Protein AF-A0A852TGR0-F1 (afdb_monomer_lite)

Organism: NCBI:txid86668

Secondary structure (DSSP, 8-state):
-PPPPPHHHHHHHHHHHHHHHHHHHHHHHTT-EEPPPEEETTEEEEEEE-TT--EEEEEEE-

Radius of gyration: 14.24 Å; chains: 1; bounding box: 33×18×43 Å

pLDDT: mean 88.72, std 11.83, range [35.28, 96.88]

Structure (mmCIF, N/CA/C/O backbone):
data_AF-A0A852TGR0-F1
#
_entry.id   AF-A0A852TGR0-F1
#
loop_
_atom_site.group_PDB
_atom_site.id
_atom_site.type_symbol
_atom_site.label_atom_id
_atom_site.label_alt_id
_atom_site.label_comp_id
_atom_site.label_asym_id
_atom_site.label_entity_id
_atom_site.label_seq_id
_atom_site.pdbx_PDB_ins_code
_atom_site.Cartn_x
_atom_site.Cartn_y
_atom_site.Cartn_z
_atom_site.occupancy
_atom_site.B_iso_or_equiv
_atom_site.auth_seq_id
_atom_site.auth_comp_id
_atom_site.auth_asym_id
_atom_site.auth_atom_id
_atom_site.pdbx_PDB_model_num
ATOM 1 N N . MET A 1 1 ? 16.191 -0.871 -29.284 1.00 35.28 1 MET A N 1
ATOM 2 C CA . MET A 1 1 ? 17.128 -0.888 -28.141 1.00 35.28 1 MET A CA 1
ATOM 3 C C . MET A 1 1 ? 16.447 -0.199 -26.976 1.00 35.28 1 MET A C 1
ATOM 5 O O . MET A 1 1 ? 16.208 0.996 -27.060 1.00 35.28 1 MET A O 1
ATOM 9 N N . THR A 1 2 ? 16.061 -0.941 -25.944 1.00 47.25 2 THR A N 1
ATOM 10 C CA . THR A 1 2 ? 1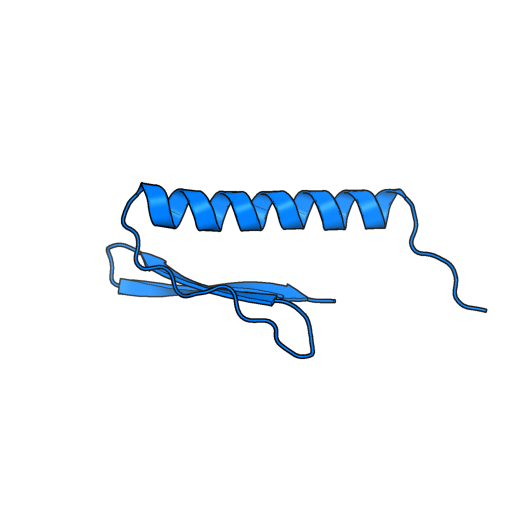5.609 -0.371 -24.668 1.00 47.25 2 THR A CA 1
ATOM 11 C C . THR A 1 2 ? 16.830 -0.222 -23.771 1.00 47.25 2 THR A C 1
ATOM 13 O O . THR A 1 2 ? 17.479 -1.217 -23.455 1.00 47.25 2 THR A O 1
ATOM 16 N N . PHE A 1 3 ? 17.174 1.010 -23.405 1.00 54.16 3 PHE A N 1
ATOM 17 C CA . PHE A 1 3 ? 18.170 1.265 -22.370 1.00 54.16 3 PHE A CA 1
ATOM 18 C C . PHE A 1 3 ? 17.580 0.787 -21.038 1.00 54.16 3 PHE A C 1
ATOM 20 O O . PHE A 1 3 ? 16.471 1.184 -20.682 1.00 54.16 3 PHE A O 1
ATOM 27 N N . GLY A 1 4 ? 18.265 -0.131 -20.351 1.00 64.75 4 GLY A N 1
ATOM 28 C CA . GLY A 1 4 ? 17.875 -0.538 -19.000 1.00 64.75 4 GLY A CA 1
ATOM 29 C C . GLY A 1 4 ? 17.891 0.678 -18.073 1.00 64.75 4 GLY A C 1
ATOM 30 O O . GLY A 1 4 ? 18.751 1.546 -18.232 1.00 64.75 4 GLY A O 1
ATOM 31 N N . LYS A 1 5 ? 16.928 0.759 -17.146 1.00 68.75 5 LYS A N 1
ATOM 32 C CA . LYS A 1 5 ? 16.865 1.837 -16.148 1.00 68.75 5 LYS A CA 1
ATOM 33 C C . LYS A 1 5 ? 18.206 1.936 -15.412 1.00 68.75 5 LYS A C 1
ATOM 35 O O . LYS A 1 5 ? 18.861 0.919 -15.174 1.00 68.75 5 LYS A O 1
ATOM 40 N N . SER A 1 6 ? 18.639 3.154 -15.086 1.00 79.44 6 SER A N 1
ATOM 41 C CA . SER A 1 6 ? 19.901 3.331 -14.357 1.00 79.44 6 SER A CA 1
ATOM 42 C C . SER A 1 6 ? 19.784 2.767 -12.936 1.00 79.44 6 SER A C 1
ATOM 44 O O . SER A 1 6 ? 18.707 2.772 -12.338 1.00 79.44 6 SER A O 1
ATOM 46 N N . THR A 1 7 ? 20.902 2.329 -12.353 1.00 80.75 7 THR A N 1
ATOM 47 C CA . THR A 1 7 ? 20.938 1.833 -10.964 1.00 80.75 7 THR A CA 1
ATOM 48 C C . THR A 1 7 ? 20.423 2.870 -9.958 1.00 80.75 7 THR A C 1
ATOM 50 O O . THR A 1 7 ? 19.850 2.512 -8.930 1.00 80.75 7 THR A O 1
ATOM 53 N N . GLN A 1 8 ? 20.575 4.162 -10.261 1.00 82.19 8 GLN A N 1
ATOM 54 C CA . GLN A 1 8 ? 20.062 5.258 -9.443 1.00 82.19 8 GLN A CA 1
ATOM 55 C C . GLN A 1 8 ? 18.533 5.391 -9.533 1.00 82.19 8 GLN A C 1
ATOM 57 O O . GLN A 1 8 ? 17.881 5.608 -8.511 1.00 82.19 8 GLN A O 1
ATOM 62 N N . GLU A 1 9 ? 17.949 5.221 -10.722 1.00 86.94 9 GLU A N 1
ATOM 63 C CA . GLU A 1 9 ? 16.490 5.195 -10.898 1.00 86.94 9 GLU A CA 1
ATOM 64 C C . GLU A 1 9 ? 15.863 3.984 -10.203 1.00 86.94 9 GLU A C 1
ATOM 66 O O . GLU A 1 9 ? 14.845 4.117 -9.525 1.00 86.94 9 GLU A O 1
ATOM 71 N N . GLU A 1 10 ? 16.472 2.802 -10.319 1.00 86.56 10 GLU A N 1
ATOM 72 C CA . GLU A 1 10 ? 16.015 1.609 -9.597 1.00 86.56 10 GLU A CA 1
ATOM 73 C C . GLU A 1 10 ? 16.099 1.789 -8.080 1.00 86.56 10 GLU A C 1
ATOM 75 O O . GLU A 1 10 ? 15.162 1.426 -7.363 1.00 86.56 10 GLU A O 1
ATOM 80 N N . TRP A 1 11 ? 17.184 2.387 -7.579 1.00 87.62 11 TRP A N 1
ATOM 81 C CA . TRP A 1 11 ? 17.325 2.683 -6.156 1.00 87.62 11 TRP A CA 1
ATOM 82 C C . TRP A 1 11 ? 16.234 3.636 -5.668 1.00 87.62 11 TRP A C 1
ATOM 84 O O . TRP A 1 11 ? 15.588 3.357 -4.655 1.00 87.62 11 TRP A O 1
ATOM 94 N N . LEU A 1 12 ? 15.986 4.725 -6.402 1.00 88.31 12 LEU A N 1
ATOM 95 C CA . LEU A 1 12 ? 14.969 5.705 -6.033 1.00 88.31 12 LEU A CA 1
ATOM 96 C C . LEU A 1 12 ? 13.573 5.074 -6.030 1.00 88.31 12 LEU A C 1
ATOM 98 O O . LEU A 1 12 ? 12.821 5.263 -5.077 1.00 88.31 12 LEU A O 1
ATOM 102 N N . ASN A 1 13 ? 13.251 4.263 -7.039 1.00 87.50 13 ASN A N 1
ATOM 103 C CA . ASN A 1 13 ? 11.971 3.560 -7.111 1.00 87.50 13 ASN A CA 1
ATOM 104 C C . ASN A 1 13 ? 11.786 2.589 -5.935 1.00 87.50 13 ASN A C 1
ATOM 106 O O . ASN A 1 13 ? 10.746 2.606 -5.273 1.00 87.50 13 ASN A O 1
ATOM 110 N N . ASN A 1 14 ? 12.815 1.803 -5.606 1.00 89.56 14 ASN A N 1
ATOM 111 C CA . ASN A 1 14 ? 12.782 0.906 -4.451 1.00 89.56 14 ASN A CA 1
ATOM 112 C C . ASN A 1 14 ? 12.638 1.674 -3.129 1.00 89.56 14 ASN A C 1
ATOM 114 O O . ASN A 1 14 ? 11.870 1.266 -2.256 1.00 89.56 14 ASN A O 1
ATOM 118 N N . PHE A 1 15 ? 13.347 2.792 -2.972 1.00 93.00 15 PHE A N 1
ATOM 119 C CA . PHE A 1 15 ? 13.259 3.629 -1.778 1.00 93.00 15 PHE A CA 1
ATOM 120 C C . PHE A 1 15 ? 11.860 4.234 -1.608 1.00 93.00 15 PHE A C 1
ATOM 122 O O . PHE A 1 15 ? 11.253 4.093 -0.544 1.00 93.00 15 PHE A O 1
ATOM 129 N N . LEU A 1 16 ? 11.317 4.842 -2.666 1.00 90.94 16 LEU A N 1
ATOM 130 C CA . LEU A 1 16 ? 9.976 5.429 -2.660 1.00 90.94 16 LEU A CA 1
ATOM 131 C C . LEU A 1 16 ? 8.905 4.380 -2.358 1.00 90.94 16 LEU A C 1
ATOM 133 O O . LEU A 1 16 ? 7.959 4.658 -1.621 1.00 90.94 16 LEU A O 1
ATOM 137 N N . TRP A 1 17 ? 9.064 3.160 -2.875 1.00 88.12 17 TRP A N 1
ATOM 138 C CA . TRP A 1 17 ? 8.160 2.067 -2.543 1.00 88.12 17 TRP A CA 1
ATOM 139 C C . TRP A 1 17 ? 8.211 1.703 -1.055 1.00 88.12 17 TRP A C 1
ATOM 141 O O . TRP A 1 17 ? 7.163 1.579 -0.415 1.00 88.12 17 TRP A O 1
ATOM 151 N N . ARG A 1 18 ? 9.410 1.591 -0.468 1.00 94.12 18 ARG A N 1
ATOM 152 C CA . ARG A 1 18 ? 9.556 1.317 0.974 1.00 94.12 18 ARG A CA 1
ATOM 153 C C . ARG A 1 18 ? 8.923 2.412 1.829 1.00 94.12 18 ARG A C 1
ATOM 155 O O . ARG A 1 18 ? 8.303 2.086 2.837 1.00 94.12 18 ARG A O 1
ATOM 162 N N . LEU A 1 19 ? 9.016 3.673 1.409 1.00 94.88 19 LEU A N 1
ATOM 163 C CA . LEU A 1 19 ? 8.354 4.783 2.095 1.00 94.88 19 LEU A CA 1
ATOM 164 C C . LEU A 1 19 ? 6.821 4.645 2.060 1.00 94.88 19 LEU A C 1
ATOM 166 O O . LEU A 1 19 ? 6.171 4.795 3.090 1.00 94.88 19 LEU A O 1
ATOM 170 N N . LYS A 1 20 ? 6.238 4.282 0.910 1.00 94.38 20 LYS A N 1
ATOM 171 C CA . LYS A 1 20 ? 4.782 4.063 0.780 1.00 94.38 20 LYS A CA 1
ATOM 172 C C . LYS A 1 20 ? 4.289 2.893 1.632 1.00 94.38 20 LYS A C 1
ATOM 174 O O . LYS A 1 20 ? 3.236 2.990 2.252 1.00 94.38 20 LYS A O 1
ATOM 179 N N . GLN A 1 21 ? 5.061 1.808 1.696 1.00 94.81 21 GLN A N 1
ATOM 180 C CA . GLN A 1 21 ? 4.767 0.672 2.576 1.00 94.81 21 GLN A CA 1
ATOM 181 C C . GLN A 1 21 ? 4.844 1.046 4.056 1.00 94.81 21 GLN A C 1
ATOM 183 O O . GLN A 1 21 ? 4.026 0.583 4.849 1.00 94.81 21 GLN A O 1
ATOM 188 N N . TRP A 1 22 ? 5.809 1.891 4.424 1.00 95.81 22 TRP A N 1
ATOM 189 C CA . TRP A 1 22 ? 5.923 2.391 5.786 1.00 95.81 22 TRP A CA 1
ATOM 190 C C . TRP A 1 22 ? 4.698 3.224 6.184 1.00 95.81 22 TRP A C 1
ATOM 192 O O . TRP A 1 22 ? 4.114 2.936 7.222 1.00 95.81 22 TRP A O 1
ATOM 202 N N . ILE A 1 23 ? 4.236 4.139 5.322 1.00 94.50 23 ILE A N 1
ATOM 203 C CA . ILE A 1 23 ? 3.000 4.917 5.547 1.00 94.50 23 ILE A CA 1
ATOM 204 C C . ILE A 1 23 ? 1.791 3.990 5.705 1.00 94.50 23 ILE A C 1
ATOM 206 O O . ILE A 1 23 ? 1.037 4.113 6.661 1.00 94.50 23 ILE A O 1
ATOM 210 N N . TYR A 1 24 ? 1.627 3.019 4.802 1.00 96.31 24 TYR A N 1
ATOM 211 C CA . TYR A 1 24 ? 0.520 2.064 4.872 1.00 96.31 24 TYR A CA 1
ATOM 212 C C . TYR A 1 24 ? 0.478 1.306 6.208 1.00 96.31 24 TYR A C 1
ATOM 214 O O . TYR A 1 24 ? -0.587 1.134 6.804 1.00 96.31 24 TY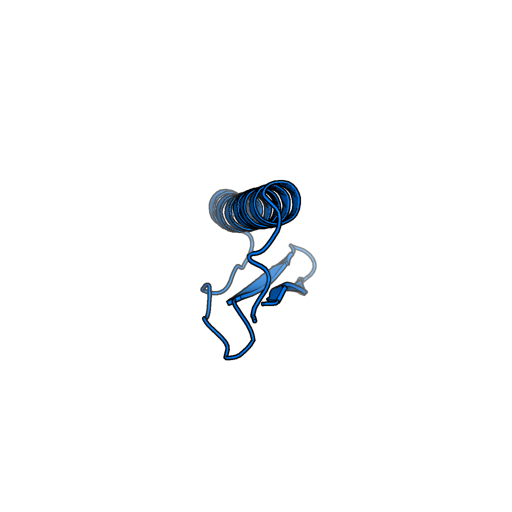R A O 1
ATOM 222 N N . LYS A 1 25 ? 1.646 0.852 6.682 1.00 96.50 25 LYS A N 1
ATOM 223 C CA . LYS A 1 25 ? 1.766 0.163 7.969 1.00 96.50 25 LYS A CA 1
ATOM 224 C C . LYS A 1 25 ? 1.461 1.105 9.133 1.00 96.50 25 LYS A C 1
ATOM 226 O O . LYS A 1 25 ? 0.715 0.719 10.023 1.00 96.50 25 LYS A O 1
ATOM 231 N N . ASP A 1 26 ? 2.006 2.314 9.109 1.00 95.44 26 ASP A N 1
ATOM 232 C CA . ASP A 1 26 ? 1.807 3.303 10.167 1.00 95.44 26 ASP A CA 1
ATOM 233 C C . ASP A 1 26 ? 0.327 3.698 10.300 1.00 95.44 26 ASP A C 1
ATOM 235 O O . ASP A 1 26 ? -0.202 3.732 11.409 1.00 95.44 26 ASP A O 1
ATOM 239 N N . CYS A 1 27 ? -0.392 3.856 9.181 1.00 94.75 27 CYS A N 1
ATOM 240 C CA . CYS A 1 27 ? -1.841 4.061 9.204 1.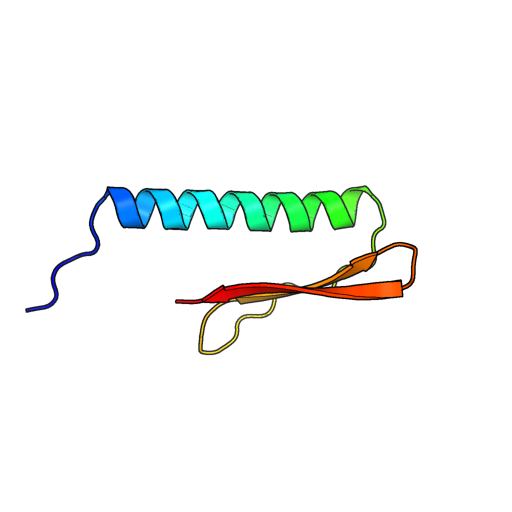00 94.75 27 CYS A CA 1
ATOM 241 C C . CYS A 1 27 ? -2.576 2.905 9.901 1.00 94.75 27 CYS A C 1
ATOM 243 O O . CYS A 1 27 ? -3.440 3.148 10.742 1.00 94.75 27 CYS A O 1
ATOM 245 N N . LYS A 1 28 ? -2.214 1.649 9.596 1.00 92.94 28 LYS A N 1
ATOM 246 C CA . LYS A 1 28 ? -2.806 0.472 10.256 1.00 92.94 28 LYS A CA 1
ATOM 247 C C . LYS A 1 28 ? -2.498 0.420 11.749 1.00 92.94 28 LYS A C 1
ATOM 249 O O . LYS A 1 28 ? -3.390 0.112 12.533 1.00 92.94 28 LYS A O 1
ATOM 254 N N . ASP A 1 29 ? -1.257 0.703 12.131 1.00 96.38 29 ASP A N 1
ATOM 255 C CA . ASP A 1 29 ? -0.817 0.649 13.527 1.00 96.38 29 ASP A CA 1
ATOM 256 C C . ASP A 1 29 ? -1.498 1.736 14.378 1.00 96.38 29 ASP A C 1
ATOM 258 O O . ASP A 1 29 ? -1.796 1.504 15.548 1.00 96.38 29 ASP A O 1
ATOM 262 N N . ASN A 1 30 ? -1.783 2.901 13.786 1.00 93.31 30 ASN A N 1
ATOM 263 C CA . ASN A 1 30 ? -2.410 4.043 14.459 1.00 93.31 30 ASN A CA 1
ATOM 264 C C . ASN A 1 30 ? -3.935 4.107 14.278 1.00 93.31 30 ASN A C 1
ATOM 266 O O . ASN A 1 30 ? -4.547 5.127 14.593 1.00 93.31 30 ASN A O 1
ATOM 270 N N . ASN A 1 31 ? -4.561 3.029 13.794 1.00 88.25 31 ASN A N 1
ATOM 271 C CA . ASN A 1 31 ? -6.014 2.934 13.636 1.00 88.25 31 ASN A CA 1
ATOM 272 C C . ASN A 1 31 ? -6.617 4.023 12.715 1.00 88.25 31 ASN A C 1
ATOM 274 O O . ASN A 1 31 ? -7.790 4.373 12.846 1.00 88.25 31 ASN A O 1
ATOM 278 N N . ILE A 1 32 ? -5.814 4.543 11.779 1.00 92.88 32 ILE A N 1
ATOM 279 C CA . ILE A 1 32 ? -6.251 5.433 10.699 1.00 92.88 32 ILE A CA 1
ATOM 280 C C . ILE A 1 32 ? -7.009 4.584 9.676 1.00 92.88 32 ILE A C 1
ATOM 282 O O . ILE A 1 32 ? -6.580 3.479 9.327 1.00 92.88 32 ILE A O 1
ATOM 286 N N . THR A 1 33 ? -8.129 5.094 9.164 1.00 94.44 33 THR A N 1
ATOM 287 C CA . THR A 1 33 ? -8.898 4.387 8.133 1.00 94.44 33 THR A CA 1
ATOM 288 C C . THR A 1 33 ? -8.047 4.263 6.877 1.00 94.44 33 THR A C 1
ATOM 290 O O . THR A 1 33 ? -7.746 5.264 6.237 1.00 94.44 33 THR A O 1
ATOM 293 N N . VAL A 1 34 ? -7.664 3.044 6.501 1.00 96.62 34 VAL A N 1
ATOM 294 C CA . VAL A 1 34 ? -6.832 2.773 5.324 1.00 96.62 34 VAL A CA 1
ATOM 295 C C . VAL A 1 34 ? -7.433 1.633 4.506 1.00 96.62 34 VAL A C 1
ATOM 297 O O . VAL A 1 34 ? -7.751 0.566 5.031 1.00 96.62 34 VAL A O 1
ATOM 300 N N . GLY A 1 35 ? -7.618 1.879 3.210 1.00 96.00 35 GLY A N 1
ATOM 301 C CA . GLY A 1 35 ? -8.111 0.892 2.253 1.00 96.00 35 GLY A CA 1
ATOM 302 C C . GLY A 1 35 ? -7.047 -0.142 1.893 1.00 96.00 35 GLY A C 1
ATOM 303 O O . GLY A 1 35 ? -5.880 -0.019 2.251 1.00 96.00 35 GLY A O 1
ATOM 304 N N . GLU A 1 36 ? -7.424 -1.186 1.165 1.00 95.69 36 GLU A N 1
ATOM 305 C CA . GLU A 1 36 ? -6.452 -2.157 0.660 1.00 95.69 36 GLU A CA 1
ATOM 306 C C . GLU A 1 36 ? -5.534 -1.542 -0.407 1.00 95.69 36 GLU A C 1
ATOM 308 O O . GLU A 1 36 ? -5.889 -0.575 -1.082 1.00 95.69 36 GLU A O 1
ATOM 313 N N . ILE A 1 37 ? -4.341 -2.120 -0.573 1.00 94.88 37 ILE A N 1
ATOM 314 C CA . ILE A 1 37 ? -3.488 -1.793 -1.717 1.00 94.88 37 ILE A CA 1
ATOM 315 C C . ILE A 1 37 ? -4.070 -2.491 -2.943 1.00 94.88 37 ILE A C 1
ATOM 317 O O . ILE A 1 37 ? -4.111 -3.720 -3.001 1.00 94.88 37 ILE A O 1
ATOM 321 N N . VAL A 1 38 ? -4.462 -1.709 -3.943 1.00 94.88 38 VAL A N 1
ATOM 322 C CA . VAL A 1 38 ? -5.029 -2.198 -5.201 1.00 94.88 38 VAL A CA 1
ATOM 323 C C . VAL A 1 38 ? -4.021 -1.998 -6.330 1.00 94.88 38 VAL A C 1
ATOM 325 O O . VAL A 1 38 ? -3.425 -0.927 -6.471 1.00 94.88 38 VAL A O 1
ATOM 328 N N . ASN A 1 39 ? -3.829 -3.033 -7.151 1.00 94.62 39 ASN A N 1
ATOM 329 C CA . ASN A 1 39 ? -3.084 -2.912 -8.403 1.00 94.62 39 ASN A CA 1
ATOM 330 C C . ASN A 1 39 ? -3.993 -2.275 -9.464 1.00 94.62 39 ASN A C 1
ATOM 332 O O . ASN A 1 39 ? -5.078 -2.785 -9.738 1.00 94.62 39 ASN A O 1
ATOM 336 N N . ILE A 1 40 ? -3.529 -1.193 -10.077 1.00 92.31 40 ILE A N 1
ATOM 337 C CA . ILE A 1 40 ? -4.168 -0.525 -11.216 1.00 92.31 40 ILE A CA 1
ATOM 338 C C . ILE A 1 40 ? -3.275 -0.690 -12.458 1.00 92.31 40 ILE A C 1
ATOM 340 O O . ILE A 1 40 ? -2.090 -0.999 -12.302 1.00 92.31 40 ILE A O 1
ATOM 344 N N . PRO A 1 41 ? -3.790 -0.499 -13.689 1.00 93.94 41 PRO A N 1
ATOM 345 C CA . PRO A 1 41 ? -2.977 -0.626 -14.904 1.00 93.94 41 PRO A CA 1
ATOM 346 C C . PRO A 1 41 ? -1.658 0.161 -14.837 1.00 93.94 41 PRO A C 1
ATOM 348 O O . PRO A 1 41 ? -0.601 -0.378 -15.169 1.00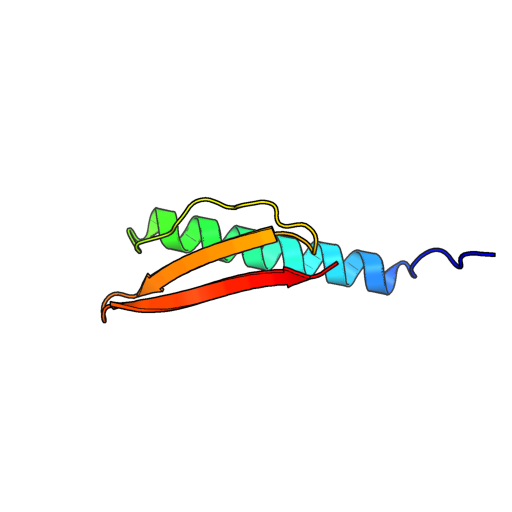 93.94 41 PRO A O 1
ATOM 351 N N . ASP A 1 42 ? -1.710 1.373 -14.281 1.00 89.50 42 ASP A N 1
ATOM 352 C CA . ASP A 1 42 ? -0.570 2.290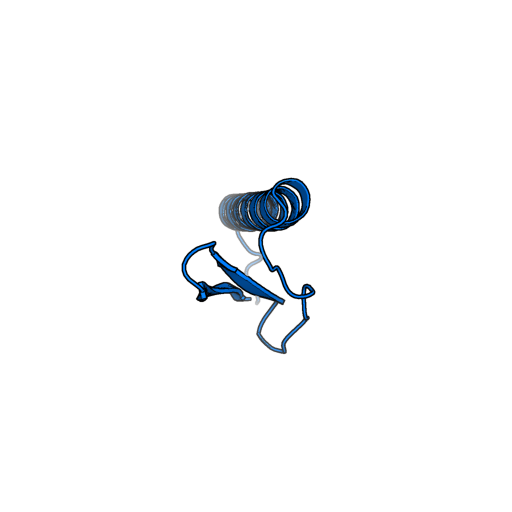 -14.202 1.00 89.50 42 ASP A CA 1
ATOM 353 C C . ASP A 1 42 ? 0.241 2.175 -12.898 1.00 89.50 42 ASP A C 1
ATOM 355 O O . ASP A 1 42 ? 1.121 2.996 -12.645 1.00 89.50 42 ASP A O 1
ATOM 359 N N . GLY A 1 43 ? -0.008 1.154 -12.066 1.00 90.94 43 GLY A N 1
ATOM 360 C CA . GLY A 1 43 ? 0.766 0.900 -10.849 1.00 90.94 43 GLY A CA 1
ATOM 361 C C . GLY A 1 43 ? -0.060 0.425 -9.655 1.00 90.94 43 GLY A C 1
ATOM 362 O O . GLY A 1 43 ? -0.765 -0.578 -9.741 1.00 90.94 43 GLY A O 1
ATOM 363 N N . ARG A 1 44 ? 0.091 1.076 -8.500 1.00 93.69 44 ARG A N 1
ATOM 364 C CA . ARG A 1 44 ? -0.537 0.656 -7.231 1.00 93.69 44 ARG A CA 1
ATOM 365 C C . ARG A 1 44 ? -1.063 1.849 -6.462 1.00 93.69 44 ARG A C 1
ATOM 367 O O . ARG A 1 44 ? -0.389 2.873 -6.415 1.00 93.69 44 ARG A O 1
ATOM 374 N N . VAL A 1 45 ? -2.212 1.697 -5.815 1.00 95.12 45 VAL A N 1
ATOM 375 C CA . VAL A 1 45 ? -2.839 2.758 -5.021 1.00 95.12 45 VAL A CA 1
ATOM 376 C C . VAL A 1 45 ? -3.390 2.210 -3.712 1.00 95.12 45 VAL A C 1
ATOM 378 O O . VAL A 1 45 ? -3.838 1.066 -3.651 1.00 95.12 45 VAL A O 1
ATOM 381 N N . PHE A 1 46 ? -3.369 3.033 -2.672 1.00 96.88 46 PHE A N 1
ATOM 382 C CA . PHE A 1 46 ? -4.216 2.863 -1.497 1.00 96.88 46 PHE A CA 1
ATOM 383 C C . PHE A 1 46 ? -4.760 4.223 -1.069 1.00 96.88 46 PHE A C 1
ATOM 385 O O . PHE A 1 46 ? -4.109 5.251 -1.265 1.00 96.88 46 PHE A O 1
ATOM 392 N N . ASN A 1 47 ? -5.946 4.211 -0.470 1.00 96.69 47 ASN A N 1
ATOM 393 C CA . ASN A 1 47 ? -6.569 5.401 0.095 1.00 96.69 47 ASN A CA 1
ATOM 394 C C . ASN A 1 47 ? -6.493 5.350 1.617 1.00 96.69 47 ASN A C 1
ATOM 396 O O . ASN A 1 47 ? -6.498 4.262 2.198 1.00 96.69 47 ASN A O 1
ATOM 400 N N . PHE A 1 48 ? -6.472 6.511 2.257 1.00 96.19 48 PHE A N 1
ATOM 401 C CA . PHE A 1 48 ? -6.675 6.628 3.694 1.00 96.19 48 PHE A CA 1
ATOM 402 C C . PHE A 1 48 ? -7.480 7.886 4.023 1.00 96.19 48 PHE A C 1
ATOM 404 O O . PHE A 1 48 ? -7.513 8.825 3.225 1.00 96.19 48 PHE A O 1
ATOM 411 N N . ALA A 1 49 ? -8.141 7.881 5.177 1.00 95.88 49 ALA A N 1
ATOM 412 C CA . ALA A 1 49 ? -8.788 9.053 5.743 1.00 95.88 49 ALA A CA 1
ATOM 413 C C . ALA A 1 49 ? -8.162 9.364 7.099 1.00 95.88 49 ALA A C 1
ATOM 415 O O . ALA A 1 49 ? -8.006 8.454 7.917 1.00 95.88 49 ALA A O 1
ATOM 416 N N . ASP A 1 50 ? -7.773 10.619 7.312 1.00 89.06 50 ASP A N 1
ATOM 417 C CA . ASP A 1 50 ? -7.278 11.072 8.611 1.00 89.06 50 ASP A CA 1
ATOM 418 C C . ASP A 1 50 ? -8.421 11.196 9.641 1.00 89.06 50 ASP A C 1
ATOM 420 O O . ASP A 1 50 ? -9.580 10.872 9.375 1.00 89.06 50 ASP A O 1
ATOM 424 N N . ASN A 1 51 ? -8.092 11.662 10.845 1.00 87.31 51 ASN A N 1
ATOM 425 C CA . ASN A 1 51 ? -9.066 11.813 11.931 1.00 87.31 51 ASN A CA 1
ATOM 426 C C . ASN A 1 51 ? -10.064 12.965 11.711 1.00 87.31 51 ASN A C 1
ATOM 428 O O . ASN A 1 51 ? -11.015 13.089 12.479 1.00 87.31 51 ASN A O 1
ATOM 432 N N . GLU A 1 52 ? -9.839 13.810 10.704 1.00 92.31 52 GLU A N 1
ATOM 433 C CA . GLU A 1 52 ? -10.732 14.899 10.297 1.00 92.31 52 GLU A CA 1
ATOM 434 C C . GLU A 1 52 ? -11.608 14.491 9.099 1.00 92.31 52 GLU A C 1
ATOM 436 O O . GLU A 1 52 ? -12.288 15.330 8.514 1.00 92.31 52 GLU A O 1
ATOM 441 N N . GLU A 1 53 ? -11.606 13.202 8.739 1.00 89.44 53 GLU A N 1
ATOM 442 C CA . GLU A 1 53 ? -12.309 12.642 7.579 1.00 89.44 53 GLU A CA 1
ATOM 443 C C . GLU A 1 53 ? -11.823 13.201 6.228 1.00 89.44 53 GLU A C 1
ATOM 445 O O . GLU A 1 53 ? -12.508 13.069 5.208 1.00 89.44 53 GLU A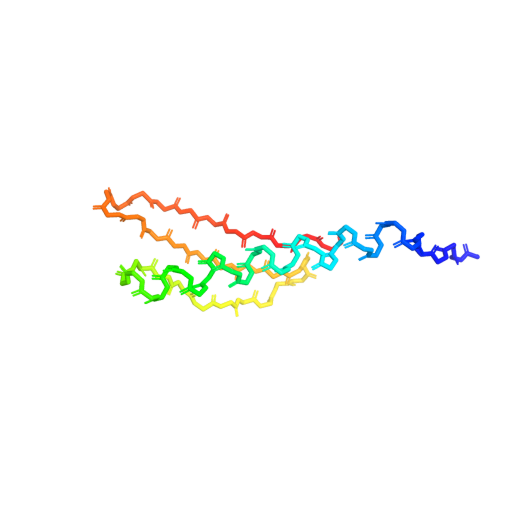 O 1
ATOM 450 N N . ASN A 1 54 ? -10.617 13.777 6.172 1.00 94.12 54 ASN A N 1
ATOM 451 C CA . ASN A 1 54 ? -10.009 14.171 4.906 1.00 94.12 54 ASN A CA 1
ATOM 452 C C . ASN A 1 54 ? -9.504 12.928 4.167 1.00 94.12 54 ASN A C 1
ATOM 454 O O . ASN A 1 54 ? -8.764 12.117 4.724 1.00 94.12 54 ASN A O 1
ATOM 458 N N . TYR A 1 55 ? -9.861 12.804 2.889 1.00 95.44 55 TYR A N 1
ATOM 459 C CA . TYR A 1 55 ? -9.514 11.648 2.064 1.00 95.44 55 TYR A CA 1
ATOM 460 C C . TYR A 1 55 ? -8.268 11.894 1.218 1.00 95.44 55 TYR A C 1
ATOM 462 O O . TYR A 1 55 ? -8.192 12.851 0.444 1.00 95.44 55 TYR A O 1
ATOM 470 N N . PHE A 1 56 ? -7.328 10.956 1.294 1.00 95.50 56 PHE A N 1
ATOM 471 C CA . PHE A 1 56 ? -6.070 10.981 0.558 1.00 95.50 56 PHE A CA 1
ATOM 472 C C . PHE A 1 56 ? -5.847 9.673 -0.202 1.00 95.50 56 PHE A C 1
ATOM 474 O O . PHE A 1 56 ? -6.321 8.608 0.198 1.00 95.50 56 PHE A O 1
ATOM 481 N N . ALA A 1 57 ? -5.068 9.754 -1.281 1.00 94.44 57 ALA A N 1
ATOM 482 C CA . ALA A 1 57 ? -4.633 8.611 -2.073 1.00 94.44 57 ALA A CA 1
ATOM 483 C C . ALA A 1 57 ? -3.111 8.636 -2.238 1.00 94.44 57 ALA A C 1
ATOM 485 O O . ALA A 1 57 ? -2.527 9.666 -2.582 1.00 94.44 57 ALA A O 1
ATOM 486 N N . VAL A 1 58 ? -2.468 7.490 -2.024 1.00 93.62 58 VAL A N 1
ATOM 487 C CA . VAL A 1 58 ? -1.033 7.307 -2.257 1.00 93.62 58 VAL A CA 1
ATOM 488 C C . VAL A 1 58 ? -0.852 6.341 -3.414 1.00 93.62 58 VAL A C 1
ATOM 490 O O . VAL A 1 58 ? -1.227 5.173 -3.323 1.00 93.62 58 VAL A O 1
ATOM 493 N N . THR A 1 59 ? -0.223 6.825 -4.485 1.00 90.88 59 THR A N 1
ATOM 494 C CA . THR A 1 59 ? -0.055 6.069 -5.732 1.00 90.88 59 THR A CA 1
ATOM 495 C C . THR A 1 59 ? 1.416 5.865 -6.066 1.00 90.88 59 THR A C 1
ATOM 497 O O . THR A 1 59 ? 2.261 6.745 -5.893 1.00 90.88 59 THR A O 1
ATOM 500 N N . GLU A 1 60 ? 1.755 4.685 -6.561 1.00 88.06 60 GLU A N 1
ATOM 501 C CA . GLU A 1 60 ? 2.948 4.419 -7.356 1.00 88.06 60 GLU A CA 1
ATOM 502 C C . GLU A 1 60 ? 2.553 4.377 -8.826 1.00 88.06 60 GLU A C 1
ATOM 504 O O . GLU A 1 60 ? 1.675 3.603 -9.188 1.00 88.06 60 GLU A O 1
ATOM 509 N N . ILE A 1 61 ? 3.193 5.228 -9.629 1.00 84.50 61 ILE A N 1
ATOM 510 C CA . ILE A 1 61 ? 2.994 5.330 -11.074 1.00 84.50 61 ILE A CA 1
ATOM 511 C C . ILE A 1 61 ? 4.190 4.640 -11.738 1.00 84.50 61 ILE A C 1
ATOM 513 O O . ILE A 1 61 ? 5.327 4.875 -11.314 1.00 84.50 61 ILE A O 1
ATOM 517 N N . LYS A 1 62 ? 3.936 3.757 -12.704 1.00 71.56 62 LYS A N 1
ATOM 518 C CA . LYS A 1 62 ? 4.974 3.010 -13.435 1.00 71.56 62 LYS A CA 1
ATOM 519 C C . LYS A 1 62 ? 5.615 3.786 -14.580 1.00 71.56 62 LYS A C 1
ATOM 521 O O . LYS A 1 62 ? 4.909 4.593 -15.217 1.00 71.56 62 LYS A O 1
#

Sequence (62 aa):
MTFGKSTQEEWLNNFLWRLKQWIYKDCKDNNITVGEIVNIPDGRVFNFADNEENYFAVTEIK

Foldseek 3Di:
DDDPDDPVRVVVLVVVVVVVVVVQVVCVVVVWAKADWDADPQGIKIWTAGPVRDIDMDTDGD